Protein AF-A0A0A7LD86-F1 (afdb_monomer)

Organism: NCBI:txid1577791

Sequence (112 aa):
MVADKGYDAEYVHKMVRKYLDAEAVIPARTFRNGTRTRGVNRNRMKRELTEGTELKSTYGIRAIAETVNSMIKRVLGEVLAGRKEETRHAKARFRCIVTTSGLVWKCQVRGC

Secondary structure (DSSP, 8-state):
-B--GGG--HHHHHHHHHHSSS--B------TT-PPPP-HHHHHHHHHHHTT-HHHHHHHHHHHHHHHHHHHHHHHHHHTT-SSHHHHHHHHHHHHHHHHHHHHHHHHHS--

Radius of gyration: 18.85 Å; Cα contacts (8 Å, |Δi|>4): 89; chains: 1; bounding box: 44×31×49 Å

Mean predicted aligned error: 10.53 Å

Solvent-accessible surface area (backbone atoms only — not comparable to full-atom values): 6476 Å² total; per-residue (Å²): 84,80,55,56,51,88,63,55,45,65,67,51,47,52,46,36,40,72,76,63,76,37,63,61,54,37,50,49,67,80,52,96,79,73,63,77,77,81,48,72,69,43,49,50,34,42,49,45,49,66,73,68,36,72,64,33,58,60,54,52,52,50,59,54,52,51,49,52,51,52,50,44,58,65,58,39,60,70,39,62,70,50,94,48,68,72,59,23,55,50,49,43,53,55,48,49,50,52,56,51,55,54,48,55,51,52,53,66,73,52,74,126

pLDDT: mean 75.98, std 11.16, range [40.62, 91.94]

Structure (mmCIF, N/CA/C/O backbone):
data_AF-A0A0A7LD86-F1
#
_entry.id   AF-A0A0A7LD86-F1
#
loop_
_atom_site.group_PDB
_atom_site.id
_atom_site.type_symbol
_atom_site.label_atom_id
_atom_site.label_alt_id
_atom_site.label_comp_id
_atom_site.label_asym_id
_atom_site.label_entity_id
_atom_site.label_seq_id
_atom_site.pdbx_PDB_ins_code
_atom_site.Cartn_x
_atom_site.Cartn_y
_atom_site.Cartn_z
_atom_site.occupancy
_atom_site.B_iso_or_equiv
_atom_site.auth_seq_id
_atom_site.auth_comp_id
_atom_site.auth_asym_id
_atom_site.auth_atom_id
_atom_site.pdbx_PDB_model_num
ATOM 1 N N . MET A 1 1 ? -2.166 -7.499 -1.377 1.00 79.75 1 MET A N 1
ATOM 2 C CA . MET A 1 1 ? -2.112 -6.298 -2.247 1.00 79.75 1 MET A CA 1
ATOM 3 C C . MET A 1 1 ? -1.858 -5.065 -1.392 1.00 79.75 1 MET A C 1
ATOM 5 O O . MET A 1 1 ? -2.546 -4.903 -0.396 1.00 79.75 1 MET A O 1
ATOM 9 N N . VAL A 1 2 ? -0.913 -4.199 -1.770 1.00 84.62 2 VAL A N 1
ATOM 10 C CA . VAL A 1 2 ? -0.652 -2.917 -1.084 1.00 84.62 2 VAL A CA 1
ATOM 11 C C . VAL A 1 2 ? -1.160 -1.777 -1.966 1.00 84.62 2 VAL A C 1
ATOM 13 O O . VAL A 1 2 ? -0.791 -1.714 -3.137 1.00 84.62 2 VAL A O 1
ATOM 16 N N . ALA A 1 3 ? -2.000 -0.882 -1.439 1.00 84.69 3 ALA A N 1
ATOM 17 C CA . ALA A 1 3 ? -2.572 0.220 -2.224 1.00 84.69 3 ALA A CA 1
ATOM 18 C C . ALA A 1 3 ? -2.602 1.544 -1.454 1.00 84.69 3 ALA A C 1
ATOM 20 O O . ALA A 1 3 ? -2.396 1.580 -0.245 1.00 84.69 3 ALA A O 1
ATOM 21 N N . ASP A 1 4 ? -2.813 2.638 -2.188 1.00 83.56 4 ASP A N 1
ATOM 22 C CA . ASP A 1 4 ? -2.781 3.984 -1.614 1.00 83.56 4 ASP A CA 1
ATOM 23 C C . ASP A 1 4 ? -4.003 4.236 -0.724 1.00 83.56 4 ASP A C 1
ATOM 25 O O . ASP A 1 4 ? -5.077 3.683 -0.960 1.00 83.56 4 ASP A O 1
ATOM 29 N N . LYS A 1 5 ? -3.872 5.163 0.229 1.00 83.31 5 LYS A N 1
ATOM 30 C CA . LYS A 1 5 ? -4.969 5.673 1.070 1.00 83.31 5 LYS A CA 1
ATOM 31 C C . LYS A 1 5 ? -6.158 6.214 0.252 1.00 83.31 5 LYS A C 1
ATOM 33 O O . LYS A 1 5 ? -7.285 6.293 0.745 1.00 83.31 5 LYS A O 1
ATOM 38 N N . GLY A 1 6 ? -5.931 6.590 -1.005 1.00 82.81 6 GLY A N 1
ATOM 39 C CA . GLY A 1 6 ? -6.945 6.919 -2.001 1.00 82.81 6 GLY A CA 1
ATOM 40 C C . GLY A 1 6 ? -7.956 5.794 -2.246 1.00 82.81 6 GLY A C 1
ATOM 41 O O . GLY A 1 6 ? -9.142 6.080 -2.388 1.00 82.81 6 GLY A O 1
ATOM 42 N N . TYR A 1 7 ? -7.506 4.537 -2.193 1.00 84.62 7 TYR A N 1
ATOM 43 C CA . TYR A 1 7 ? -8.293 3.321 -2.437 1.00 84.62 7 TYR A CA 1
ATOM 44 C C . TYR A 1 7 ? -8.949 2.750 -1.172 1.00 84.62 7 TYR A C 1
ATOM 46 O O . TYR A 1 7 ? -9.504 1.653 -1.200 1.00 84.62 7 TYR A O 1
ATOM 54 N N . ASP A 1 8 ? -8.887 3.478 -0.055 1.00 85.25 8 ASP A N 1
ATOM 55 C CA . ASP A 1 8 ? -9.518 3.097 1.205 1.00 85.25 8 ASP A CA 1
ATOM 56 C C . ASP A 1 8 ? -11.051 3.142 1.093 1.00 85.25 8 ASP A C 1
ATOM 58 O O . ASP A 1 8 ? -11.709 4.150 1.369 1.00 85.25 8 ASP A O 1
ATOM 62 N N . ALA A 1 9 ? -11.625 2.019 0.674 1.00 86.56 9 ALA A N 1
ATOM 63 C CA . ALA A 1 9 ? -13.057 1.800 0.621 1.00 86.56 9 ALA A CA 1
ATOM 64 C C . ALA A 1 9 ? -13.386 0.341 0.943 1.00 86.56 9 ALA A C 1
ATOM 66 O O . ALA A 1 9 ? -12.701 -0.587 0.518 1.00 86.56 9 ALA A O 1
ATOM 67 N N . GLU A 1 10 ? -14.469 0.110 1.689 1.00 86.44 10 GLU A N 1
ATOM 68 C CA . GLU A 1 10 ? -14.782 -1.237 2.178 1.00 86.44 10 GLU A CA 1
ATOM 69 C C . GLU A 1 10 ? -15.074 -2.234 1.045 1.00 86.44 10 GLU A C 1
ATOM 71 O O . GLU A 1 10 ? -14.711 -3.407 1.153 1.00 86.44 10 GLU A O 1
ATOM 76 N N . TYR A 1 11 ? -15.676 -1.769 -0.054 1.00 88.38 11 TYR A N 1
ATOM 77 C CA . TYR A 1 11 ? -15.924 -2.611 -1.223 1.00 88.38 11 TYR A CA 1
ATOM 78 C C . TYR A 1 11 ? -14.616 -3.114 -1.850 1.00 88.38 11 TYR A C 1
ATOM 80 O O . TYR A 1 11 ? -14.575 -4.256 -2.289 1.00 88.38 11 TYR A O 1
ATOM 88 N N . VAL A 1 12 ? -13.538 -2.319 -1.824 1.00 87.56 12 VAL A N 1
ATOM 89 C CA . VAL A 1 12 ? -12.222 -2.710 -2.354 1.00 87.56 12 VAL A CA 1
ATOM 90 C C . VAL A 1 12 ? -11.650 -3.855 -1.528 1.00 87.56 12 VAL A C 1
ATOM 92 O O . VAL A 1 12 ? -11.274 -4.881 -2.086 1.00 87.56 12 VAL A O 1
ATOM 95 N N . HIS A 1 13 ? -11.668 -3.741 -0.196 1.00 88.19 13 HIS A N 1
ATOM 96 C CA . HIS A 1 13 ? -11.222 -4.831 0.681 1.00 88.19 13 HIS A CA 1
ATOM 97 C C . HIS A 1 13 ? -12.038 -6.112 0.461 1.00 88.19 13 HIS A C 1
ATOM 99 O O . HIS A 1 13 ? -11.469 -7.200 0.393 1.00 88.19 13 HIS A O 1
ATOM 105 N N . LYS A 1 14 ? -13.366 -5.989 0.312 1.00 90.25 14 LYS A N 1
ATOM 106 C CA . LYS A 1 14 ? -14.255 -7.127 0.030 1.00 90.25 14 LYS A CA 1
ATOM 107 C C . LYS A 1 14 ? -13.966 -7.755 -1.336 1.00 90.25 14 LYS A C 1
ATOM 109 O O . LYS A 1 14 ? -13.913 -8.975 -1.429 1.00 90.25 14 LYS A O 1
ATOM 114 N N . MET A 1 15 ? -13.756 -6.949 -2.376 1.00 91.44 15 MET A N 1
ATOM 115 C CA . MET A 1 15 ? -13.435 -7.432 -3.721 1.00 91.44 15 MET A CA 1
ATOM 116 C C . MET A 1 15 ? -12.100 -8.169 -3.754 1.00 91.44 15 MET A C 1
ATOM 118 O O . MET A 1 15 ? -12.047 -9.280 -4.266 1.00 91.44 15 MET A O 1
ATOM 122 N N . VAL A 1 16 ? -11.043 -7.596 -3.176 1.00 90.12 16 VAL A N 1
ATOM 123 C CA . VAL A 1 16 ? -9.720 -8.237 -3.156 1.00 90.12 16 VAL A CA 1
ATOM 124 C C . VAL A 1 16 ? -9.786 -9.573 -2.421 1.00 90.12 16 VAL A C 1
ATOM 126 O O . VAL A 1 16 ? -9.293 -10.575 -2.926 1.00 90.12 16 VAL A O 1
ATOM 129 N N . ARG A 1 17 ? -10.484 -9.625 -1.283 1.00 88.94 17 ARG A N 1
ATOM 130 C CA . ARG A 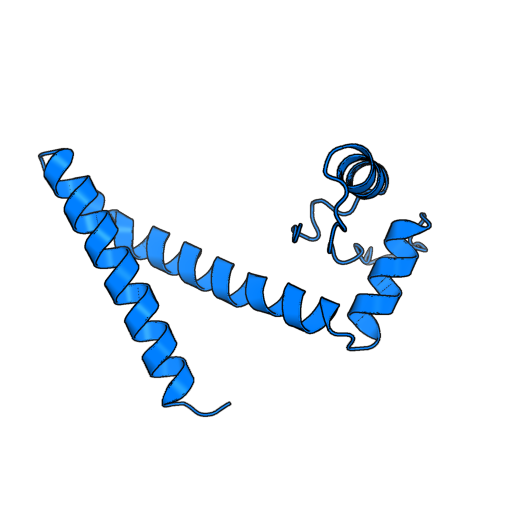1 17 ? -10.637 -10.875 -0.536 1.00 88.94 17 ARG A CA 1
ATOM 131 C C . ARG A 1 17 ? -11.491 -11.911 -1.268 1.00 88.94 17 ARG A C 1
ATOM 133 O O . ARG A 1 17 ? -11.207 -13.092 -1.170 1.00 88.94 17 ARG A O 1
ATOM 140 N N . LYS A 1 18 ? -12.517 -11.480 -2.008 1.00 91.31 18 LYS A N 1
ATOM 141 C CA . LYS A 1 18 ? -13.414 -12.377 -2.752 1.00 91.31 18 LYS A CA 1
ATOM 142 C C . LYS A 1 18 ? -12.793 -12.920 -4.042 1.00 91.31 18 LYS A C 1
ATOM 144 O O . LYS A 1 18 ? -13.019 -14.075 -4.370 1.00 91.31 18 LYS A O 1
ATOM 149 N N . TYR A 1 19 ? -12.095 -12.079 -4.801 1.00 91.94 19 TYR A N 1
ATOM 150 C CA . TYR A 1 19 ? -11.650 -12.411 -6.160 1.00 91.94 19 TYR A CA 1
ATOM 151 C C . TYR A 1 19 ? -10.175 -12.785 -6.254 1.00 91.94 19 TYR A C 1
ATOM 153 O O . TYR A 1 19 ? -9.794 -13.489 -7.181 1.00 91.94 19 TYR A O 1
ATOM 161 N N . LEU A 1 20 ? -9.343 -12.291 -5.337 1.00 87.12 20 LEU A N 1
ATOM 162 C CA . LEU A 1 20 ? -7.894 -12.502 -5.372 1.00 87.12 20 LEU A CA 1
ATOM 163 C C . LEU A 1 20 ? -7.408 -13.389 -4.221 1.00 87.12 20 LEU A C 1
ATOM 165 O O . LEU A 1 20 ? -6.203 -13.580 -4.107 1.00 87.12 20 LEU A O 1
ATOM 169 N N . ASP A 1 21 ? -8.323 -13.862 -3.363 1.00 88.31 21 ASP A N 1
ATOM 170 C CA . ASP A 1 21 ? -8.043 -14.613 -2.127 1.00 88.31 21 ASP A CA 1
ATOM 171 C C . ASP A 1 21 ? -6.885 -14.008 -1.309 1.00 88.31 21 ASP A C 1
ATOM 173 O O . ASP A 1 21 ? -6.055 -14.682 -0.709 1.00 88.31 21 ASP A O 1
ATOM 177 N N . ALA A 1 22 ? -6.793 -12.676 -1.335 1.00 87.25 22 ALA A N 1
ATOM 178 C CA . ALA A 1 22 ? -5.659 -11.936 -0.808 1.00 87.25 22 ALA A CA 1
ATOM 179 C C . ALA A 1 22 ? -6.111 -10.862 0.179 1.00 87.25 22 ALA A C 1
ATOM 181 O O . ALA A 1 22 ? -7.243 -10.370 0.153 1.00 87.25 22 ALA A O 1
ATOM 182 N N . GLU A 1 23 ? -5.185 -10.433 1.033 1.00 86.19 23 GLU A N 1
ATOM 183 C CA . GLU A 1 23 ? -5.416 -9.313 1.936 1.00 86.19 23 GLU A CA 1
ATOM 184 C C . GLU A 1 23 ? -5.045 -7.979 1.269 1.00 86.19 23 GLU A C 1
ATOM 186 O O . GLU A 1 23 ? -3.978 -7.825 0.661 1.00 86.19 23 GLU A O 1
ATOM 191 N N . ALA A 1 24 ? -5.943 -6.998 1.367 1.00 87.06 24 ALA A N 1
ATOM 192 C CA . ALA A 1 24 ? -5.705 -5.628 0.925 1.00 87.06 24 ALA A CA 1
ATOM 193 C C . ALA A 1 24 ? -5.150 -4.789 2.085 1.00 87.06 24 ALA A C 1
ATOM 195 O O . ALA A 1 24 ? -5.895 -4.405 2.985 1.00 87.06 24 ALA A O 1
ATOM 196 N N . VAL A 1 25 ? -3.855 -4.480 2.024 1.00 87.00 25 VAL A N 1
ATOM 197 C CA . VAL A 1 25 ? -3.129 -3.632 2.973 1.00 87.00 25 VAL A CA 1
ATOM 198 C C . VAL A 1 25 ? -3.247 -2.182 2.511 1.00 87.00 25 VAL A C 1
ATOM 200 O O . VAL A 1 25 ? -2.486 -1.713 1.660 1.00 87.00 25 VAL A O 1
ATOM 203 N N . ILE A 1 26 ? -4.261 -1.492 3.029 1.00 87.44 26 ILE A N 1
ATOM 204 C CA . ILE A 1 26 ? -4.584 -0.106 2.677 1.00 87.44 26 ILE A CA 1
ATOM 205 C C . ILE A 1 26 ? -4.813 0.666 3.978 1.00 87.44 26 ILE A C 1
ATOM 207 O O . ILE A 1 26 ? -5.662 0.261 4.777 1.00 87.44 26 ILE A O 1
ATOM 211 N N . PRO A 1 27 ? -4.078 1.761 4.236 1.00 84.69 27 PRO A N 1
ATOM 212 C CA . PRO A 1 27 ? -4.261 2.538 5.447 1.00 84.69 27 PRO A CA 1
ATOM 213 C C . PRO A 1 27 ? -5.612 3.240 5.414 1.00 84.69 27 PRO A C 1
ATOM 215 O O . PRO A 1 27 ? -5.990 3.864 4.420 1.00 84.69 27 PRO A O 1
ATOM 218 N N . ALA A 1 28 ? -6.312 3.200 6.544 1.00 84.25 28 ALA A N 1
ATOM 219 C CA . ALA A 1 28 ? -7.585 3.883 6.682 1.00 84.25 28 ALA A CA 1
ATOM 220 C C . ALA A 1 28 ? -7.426 5.405 6.513 1.00 84.25 28 ALA A C 1
ATOM 222 O O . ALA A 1 28 ? -6.513 6.046 7.051 1.00 84.25 28 ALA A O 1
ATOM 223 N N . ARG A 1 29 ? -8.364 6.019 5.793 1.00 79.56 29 ARG A N 1
ATOM 224 C CA . ARG A 1 29 ? -8.431 7.459 5.599 1.00 79.56 29 ARG A CA 1
ATOM 225 C C . ARG A 1 29 ? -8.908 8.137 6.875 1.00 79.56 29 ARG A C 1
ATOM 227 O O . ARG A 1 29 ? -10.086 8.095 7.216 1.00 79.56 29 ARG A O 1
ATOM 234 N N . THR A 1 30 ? -7.994 8.811 7.568 1.00 70.56 30 THR A N 1
ATOM 235 C CA . THR A 1 30 ? -8.366 9.782 8.602 1.00 70.56 30 THR A CA 1
ATOM 236 C C . THR A 1 30 ? -8.969 11.008 7.927 1.00 70.56 30 THR A C 1
ATOM 238 O O . THR A 1 30 ? -8.266 11.732 7.222 1.00 70.56 30 THR A O 1
ATOM 241 N N . PHE A 1 31 ? -10.265 11.237 8.125 1.00 65.50 31 PHE A N 1
ATOM 242 C CA . PHE A 1 31 ? -10.876 12.521 7.803 1.00 65.50 31 PHE A CA 1
ATOM 243 C C . PHE A 1 31 ? -10.453 13.541 8.861 1.00 65.50 31 PHE A C 1
ATOM 245 O O . PHE A 1 31 ? -10.468 13.238 10.054 1.00 65.50 31 PHE A O 1
ATOM 252 N N . ARG A 1 32 ? -10.094 14.754 8.423 1.00 56.44 32 ARG A N 1
ATOM 253 C CA . ARG A 1 32 ? -9.662 15.867 9.293 1.00 56.44 32 ARG A CA 1
ATOM 254 C C . ARG A 1 32 ? -10.711 16.230 10.361 1.00 56.44 32 ARG A C 1
ATOM 256 O O . ARG A 1 32 ? -10.368 16.823 11.372 1.00 56.44 32 ARG A O 1
ATOM 263 N N . ASN A 1 33 ? -11.958 15.800 10.157 1.00 59.97 33 ASN A N 1
ATOM 264 C CA . ASN A 1 33 ? -13.134 16.182 10.937 1.00 59.97 33 ASN A CA 1
ATOM 265 C C . ASN A 1 33 ? -13.537 15.119 11.983 1.00 59.97 33 ASN A C 1
ATOM 267 O O . ASN A 1 33 ? -14.673 15.112 12.443 1.00 59.97 33 ASN A O 1
ATOM 271 N N . GLY A 1 34 ? -12.659 14.163 12.315 1.00 55.50 34 GLY A N 1
ATOM 272 C CA . GLY A 1 34 ? -12.913 13.191 13.391 1.00 55.50 34 GLY A CA 1
ATOM 273 C C . GLY A 1 34 ? -14.033 12.177 13.118 1.00 55.50 34 GLY A C 1
ATOM 274 O O . GLY A 1 34 ? -14.404 11.414 14.009 1.00 55.50 34 GLY A O 1
ATOM 275 N N . THR A 1 35 ? -14.576 12.122 11.897 1.00 59.28 35 THR A N 1
ATOM 276 C CA . THR A 1 35 ? -15.643 11.176 11.554 1.00 59.28 35 THR A CA 1
ATOM 277 C C . THR A 1 35 ? -15.140 9.742 11.705 1.00 59.28 35 THR A C 1
ATOM 279 O O . THR A 1 35 ? -14.158 9.336 11.077 1.00 59.28 35 THR A O 1
ATOM 282 N N . ARG A 1 36 ? -15.821 8.970 12.559 1.00 62.59 36 ARG A N 1
ATOM 283 C CA . ARG A 1 36 ? -15.490 7.576 12.873 1.00 62.59 36 ARG A CA 1
ATOM 284 C C . ARG A 1 36 ? -15.417 6.763 11.578 1.00 62.59 36 ARG A C 1
ATOM 286 O O . ARG A 1 36 ? -16.366 6.756 10.795 1.00 62.59 36 ARG A O 1
ATOM 293 N N . THR A 1 37 ? -14.291 6.087 11.349 1.00 68.94 37 THR A N 1
ATOM 294 C CA . THR A 1 37 ? -14.115 5.207 10.190 1.00 68.94 37 THR A CA 1
ATOM 295 C C . THR A 1 37 ? -15.196 4.124 10.233 1.00 68.94 37 THR A C 1
ATOM 297 O O . THR A 1 37 ? -15.273 3.340 11.179 1.00 68.94 37 THR A O 1
ATOM 300 N N . ARG A 1 38 ? -16.083 4.116 9.232 1.00 75.25 38 ARG A N 1
ATOM 301 C CA . ARG A 1 38 ? -17.121 3.089 9.094 1.00 75.25 38 ARG A CA 1
ATOM 302 C C . ARG A 1 38 ? -16.574 1.940 8.259 1.00 75.25 38 ARG A C 1
ATOM 304 O O . ARG A 1 38 ? -16.068 2.169 7.156 1.00 75.25 38 ARG A O 1
ATOM 311 N N . GLY A 1 39 ? -16.693 0.735 8.806 1.00 81.69 39 GLY A N 1
ATOM 312 C CA . GLY A 1 39 ? -16.378 -0.509 8.122 1.00 81.69 39 GLY A CA 1
ATOM 313 C C . GLY A 1 39 ? -15.476 -1.455 8.912 1.00 81.69 39 GLY A C 1
ATOM 314 O O . GLY A 1 39 ? -14.516 -1.022 9.551 1.00 81.69 39 GLY A O 1
ATOM 315 N N . VAL A 1 40 ? -15.775 -2.754 8.858 1.00 84.69 40 VAL A N 1
ATOM 316 C CA . VAL A 1 40 ? -15.077 -3.799 9.632 1.00 84.69 40 VAL A CA 1
ATOM 317 C C . VAL A 1 40 ? -13.625 -3.916 9.173 1.00 84.69 40 VAL A C 1
ATOM 319 O O . VAL A 1 40 ? -12.704 -3.812 9.983 1.00 84.69 40 VAL A O 1
ATOM 322 N N . ASN A 1 41 ? -13.412 -4.035 7.859 1.00 85.12 41 ASN A N 1
ATOM 323 C CA . ASN A 1 41 ? -12.073 -4.174 7.283 1.00 85.12 41 ASN A CA 1
ATOM 324 C C . ASN A 1 41 ? -11.231 -2.910 7.485 1.00 85.12 41 ASN A C 1
ATOM 326 O O . ASN A 1 41 ? -10.056 -2.995 7.821 1.00 85.12 41 ASN A O 1
ATOM 330 N N . ARG A 1 42 ? -11.845 -1.729 7.355 1.00 84.81 42 ARG A N 1
ATOM 331 C CA . ARG A 1 42 ? -11.151 -0.445 7.531 1.00 84.81 42 ARG A CA 1
ATOM 332 C C . ARG A 1 42 ? -10.727 -0.225 8.982 1.00 84.81 42 ARG A C 1
ATOM 334 O O . ARG A 1 42 ? -9.622 0.249 9.228 1.00 84.81 42 ARG A O 1
ATOM 341 N N . ASN A 1 43 ? -11.566 -0.611 9.947 1.00 85.19 43 ASN A N 1
ATOM 342 C CA . ASN A 1 43 ? -11.214 -0.561 11.368 1.00 85.19 43 ASN A CA 1
ATOM 343 C C . ASN A 1 43 ? -10.122 -1.572 11.729 1.00 85.19 43 ASN A C 1
ATOM 345 O O . ASN A 1 43 ? -9.212 -1.220 12.478 1.00 85.19 43 ASN A O 1
ATOM 349 N N . ARG A 1 44 ? -10.168 -2.784 11.160 1.00 85.75 44 ARG A N 1
ATOM 350 C CA . ARG A 1 44 ? -9.093 -3.770 11.316 1.00 85.75 44 ARG A CA 1
ATOM 351 C C . ARG A 1 44 ? -7.765 -3.230 10.780 1.00 85.75 44 ARG A C 1
ATOM 353 O O . ARG A 1 44 ? -6.801 -3.187 11.531 1.00 85.75 44 ARG A O 1
ATOM 360 N N . MET A 1 45 ? -7.738 -2.720 9.546 1.00 86.75 45 MET A N 1
ATOM 361 C CA . MET A 1 45 ? -6.524 -2.140 8.953 1.00 86.75 45 MET A CA 1
ATOM 362 C C . MET A 1 45 ? -5.998 -0.944 9.746 1.00 86.75 45 MET A C 1
ATOM 364 O O . MET A 1 45 ? -4.797 -0.827 9.960 1.00 86.75 45 MET A O 1
ATOM 368 N N . LYS A 1 46 ? -6.878 -0.062 10.238 1.00 84.50 46 LYS A N 1
ATOM 369 C CA . LYS A 1 46 ? -6.462 1.060 11.091 1.00 84.50 46 LYS A CA 1
ATOM 370 C C . LYS A 1 46 ? -5.734 0.574 12.342 1.00 84.50 46 LYS A C 1
ATOM 372 O O . LYS A 1 46 ? -4.737 1.176 12.722 1.00 84.50 46 LYS A O 1
ATOM 377 N N . ARG A 1 47 ? -6.236 -0.484 12.976 1.00 82.81 47 ARG A N 1
ATOM 378 C CA . ARG A 1 47 ? -5.628 -1.078 14.165 1.00 82.81 47 ARG A CA 1
ATOM 379 C C . ARG A 1 47 ? -4.275 -1.720 13.825 1.00 82.81 47 ARG A C 1
ATOM 381 O O . ARG A 1 47 ? -3.259 -1.275 14.347 1.00 82.81 47 ARG A O 1
ATOM 388 N N . GLU A 1 48 ? -4.242 -2.620 12.847 1.00 84.31 48 GLU A N 1
ATOM 389 C CA . GLU A 1 48 ? -3.032 -3.381 12.491 1.00 84.31 48 GLU A CA 1
ATOM 390 C C . GLU A 1 48 ? -1.888 -2.509 11.935 1.00 84.31 48 GLU A C 1
ATOM 392 O O . GLU A 1 48 ? -0.718 -2.779 12.191 1.00 84.31 48 GLU A O 1
ATOM 397 N N . LEU A 1 49 ? -2.186 -1.414 11.224 1.00 79.56 49 LEU A N 1
ATOM 398 C CA . LEU A 1 49 ? -1.147 -0.471 10.781 1.00 79.56 49 LEU A CA 1
ATOM 399 C C . LEU A 1 49 ? -0.665 0.480 11.893 1.00 79.56 49 LEU A C 1
ATOM 401 O O . LEU A 1 49 ? 0.433 1.031 11.786 1.00 79.56 49 LEU A O 1
ATOM 405 N N . THR A 1 50 ? -1.466 0.696 12.943 1.00 77.56 50 THR A N 1
ATOM 406 C CA . THR A 1 50 ? -1.118 1.588 14.066 1.00 77.56 50 THR A CA 1
ATOM 407 C C . THR A 1 50 ? -0.289 0.859 15.119 1.00 77.56 50 THR A C 1
ATOM 409 O O . THR A 1 50 ? 0.672 1.424 15.633 1.00 77.56 50 THR A O 1
ATOM 412 N N . GLU A 1 51 ? -0.612 -0.407 15.384 1.00 77.06 51 GLU A N 1
ATOM 413 C CA . GLU A 1 51 ? 0.012 -1.244 16.420 1.00 77.06 51 GLU A CA 1
ATOM 414 C C . GLU A 1 51 ? 1.428 -1.730 16.066 1.00 77.06 51 GLU A C 1
ATOM 416 O O . GLU A 1 51 ? 2.041 -2.467 16.828 1.00 77.06 51 GLU A O 1
ATOM 421 N N . GLY A 1 52 ? 1.993 -1.292 14.935 1.00 65.00 52 GLY A N 1
ATOM 422 C CA . GLY A 1 52 ? 3.378 -1.613 14.582 1.00 65.00 52 GLY A CA 1
ATOM 423 C C . GLY A 1 52 ? 3.590 -3.057 14.123 1.00 65.00 52 GLY A C 1
ATOM 424 O O . GLY A 1 52 ? 4.712 -3.545 14.177 1.00 65.00 52 GLY A O 1
ATOM 425 N N . THR A 1 53 ? 2.535 -3.726 13.657 1.00 74.50 53 THR A N 1
ATOM 426 C CA . THR A 1 53 ? 2.575 -5.100 13.142 1.00 74.50 53 THR A CA 1
ATOM 427 C C . THR A 1 53 ? 3.381 -5.199 11.837 1.00 74.50 53 THR A C 1
ATOM 429 O O . THR A 1 53 ? 3.630 -4.195 11.167 1.00 74.50 53 THR A O 1
ATOM 432 N N . GLU A 1 54 ? 3.730 -6.418 11.417 1.00 77.06 54 GLU A N 1
ATOM 433 C CA . GLU A 1 54 ? 4.417 -6.729 10.149 1.00 77.06 54 GLU A CA 1
ATOM 434 C C . GLU A 1 54 ? 3.810 -6.012 8.928 1.00 77.06 54 GLU A C 1
ATOM 436 O O . GLU A 1 54 ? 4.534 -5.526 8.058 1.00 77.06 54 GLU A O 1
ATOM 441 N N . LEU A 1 55 ? 2.484 -5.830 8.915 1.00 78.00 55 LEU A N 1
ATOM 442 C CA . LEU A 1 55 ? 1.748 -5.075 7.895 1.00 78.00 55 LEU A CA 1
ATOM 443 C C . LEU A 1 55 ? 2.230 -3.626 7.726 1.00 78.00 55 LEU A C 1
ATOM 445 O O . LEU A 1 55 ? 2.238 -3.109 6.607 1.00 78.00 55 LEU A O 1
ATOM 449 N N . LYS A 1 56 ? 2.654 -2.960 8.807 1.00 81.19 56 LYS A N 1
ATOM 450 C CA . LYS A 1 56 ? 3.224 -1.607 8.758 1.00 81.19 56 LYS A CA 1
ATOM 451 C C . LYS A 1 56 ? 4.570 -1.613 8.038 1.00 81.19 56 LYS A C 1
ATOM 453 O O . LYS A 1 56 ? 4.810 -0.742 7.202 1.00 81.19 56 LYS A O 1
ATOM 458 N N . SER A 1 57 ? 5.415 -2.603 8.319 1.00 80.56 57 SER A N 1
ATOM 459 C CA . SER A 1 57 ? 6.700 -2.784 7.636 1.00 80.56 57 SER A CA 1
ATOM 460 C C . SER A 1 57 ? 6.490 -3.072 6.150 1.00 80.56 57 SER A C 1
ATOM 462 O O . SER A 1 57 ? 7.093 -2.409 5.308 1.00 80.56 57 SER A O 1
ATOM 464 N N . THR A 1 58 ? 5.553 -3.963 5.805 1.00 81.81 58 THR A N 1
ATOM 465 C CA . THR A 1 58 ? 5.178 -4.234 4.408 1.00 81.81 58 THR A CA 1
ATOM 466 C C . THR A 1 58 ? 4.652 -2.983 3.704 1.00 81.81 58 THR A C 1
ATOM 468 O O . THR A 1 58 ? 5.014 -2.714 2.559 1.00 81.81 58 THR A O 1
ATOM 471 N N . TYR A 1 59 ? 3.833 -2.177 4.386 1.00 82.38 59 TYR A N 1
ATOM 472 C CA . TYR A 1 59 ? 3.359 -0.906 3.847 1.00 82.38 59 TYR A CA 1
ATOM 473 C C . TYR A 1 59 ? 4.502 0.106 3.657 1.00 82.38 59 TYR A C 1
ATOM 475 O O . TYR A 1 59 ? 4.512 0.839 2.672 1.00 82.38 59 TYR A O 1
ATOM 483 N N . GLY A 1 60 ? 5.507 0.117 4.538 1.00 78.69 60 GLY A N 1
ATOM 484 C CA . GLY A 1 60 ? 6.698 0.966 4.423 1.00 78.69 60 GLY A CA 1
ATOM 485 C C . GLY A 1 60 ? 7.512 0.722 3.146 1.00 78.69 60 GLY A C 1
ATOM 486 O O . GLY A 1 60 ? 8.002 1.675 2.538 1.00 78.69 60 GLY A O 1
ATOM 487 N N . ILE A 1 61 ? 7.570 -0.524 2.662 1.00 81.12 61 ILE A N 1
ATOM 488 C CA . ILE A 1 61 ? 8.25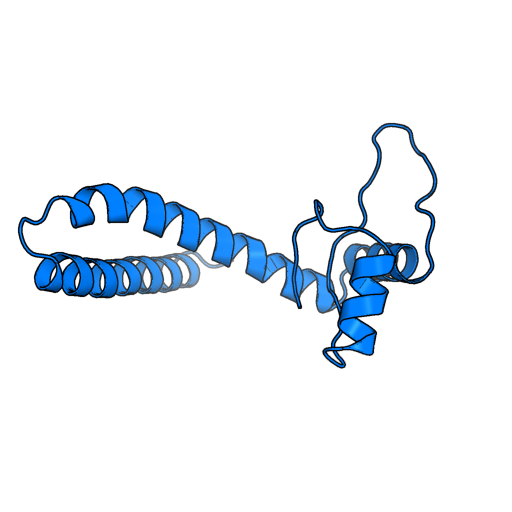2 -0.883 1.402 1.00 81.12 61 ILE A CA 1
ATOM 489 C C . ILE A 1 61 ? 7.646 -0.131 0.202 1.00 81.12 61 ILE A C 1
ATOM 491 O O . ILE A 1 61 ? 8.352 0.205 -0.752 1.00 81.12 61 ILE A O 1
ATOM 495 N N . ARG A 1 62 ? 6.356 0.229 0.263 1.00 83.19 62 ARG A N 1
ATOM 496 C CA . ARG A 1 62 ? 5.694 1.045 -0.765 1.00 83.19 62 ARG A CA 1
ATOM 497 C C . ARG A 1 62 ? 6.370 2.406 -0.946 1.00 83.19 62 ARG A C 1
ATOM 499 O O . ARG A 1 62 ? 6.553 2.830 -2.082 1.00 83.19 62 ARG A O 1
ATOM 506 N N . ALA A 1 63 ? 6.771 3.074 0.138 1.00 79.12 63 ALA A N 1
ATOM 507 C CA . ALA A 1 63 ? 7.416 4.387 0.058 1.00 79.12 63 ALA A CA 1
ATOM 508 C C . ALA A 1 63 ? 8.755 4.316 -0.700 1.00 79.12 63 ALA A C 1
ATOM 510 O O . ALA A 1 63 ? 9.086 5.205 -1.491 1.00 79.12 63 ALA A O 1
ATOM 511 N N . ILE A 1 64 ? 9.493 3.215 -0.522 1.00 79.50 64 ILE A N 1
ATOM 512 C CA . ILE A 1 64 ? 10.721 2.927 -1.271 1.00 79.50 64 ILE A CA 1
ATOM 513 C C . ILE A 1 64 ? 10.383 2.725 -2.752 1.00 79.50 64 ILE A C 1
ATOM 515 O O . ILE A 1 64 ? 10.982 3.372 -3.612 1.00 79.50 64 ILE A O 1
ATOM 519 N N . ALA A 1 65 ? 9.378 1.900 -3.060 1.00 81.25 65 ALA A N 1
ATOM 520 C CA . ALA A 1 65 ? 8.941 1.652 -4.433 1.00 81.25 65 ALA A CA 1
ATOM 521 C C . ALA A 1 65 ? 8.461 2.932 -5.150 1.00 81.25 65 ALA A C 1
ATOM 523 O O . ALA A 1 65 ? 8.806 3.156 -6.310 1.00 81.25 65 ALA A O 1
ATOM 524 N N . GLU A 1 66 ? 7.716 3.811 -4.474 1.00 79.25 66 GLU A N 1
ATOM 525 C CA . GLU A 1 66 ? 7.271 5.100 -5.026 1.00 79.25 66 GLU A CA 1
ATOM 526 C C . GLU A 1 66 ? 8.440 6.062 -5.270 1.00 79.25 66 GLU A C 1
ATOM 528 O O . GLU A 1 66 ? 8.455 6.778 -6.279 1.00 79.25 66 GLU A O 1
ATOM 533 N N . THR A 1 67 ? 9.449 6.039 -4.397 1.00 82.94 67 THR A N 1
ATOM 534 C CA . THR A 1 67 ? 10.683 6.817 -4.571 1.00 82.94 67 THR A CA 1
ATOM 535 C C . THR A 1 67 ? 11.460 6.326 -5.786 1.00 82.94 67 THR A C 1
ATOM 537 O O . THR A 1 67 ? 11.812 7.125 -6.656 1.00 8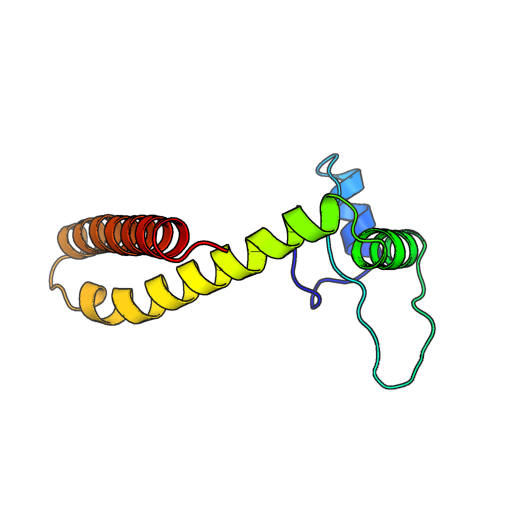2.94 67 THR A O 1
ATOM 540 N N . VAL A 1 68 ? 11.655 5.010 -5.906 1.00 79.50 68 VAL A N 1
ATOM 541 C CA . VAL A 1 68 ? 12.296 4.382 -7.069 1.00 79.50 68 VAL A CA 1
ATOM 542 C C . VAL A 1 68 ? 11.541 4.733 -8.348 1.00 79.50 68 VAL A C 1
ATOM 544 O O . VAL A 1 68 ? 12.152 5.206 -9.303 1.00 79.50 68 VAL A O 1
ATOM 547 N N . ASN A 1 69 ? 10.213 4.609 -8.352 1.00 81.19 69 ASN A N 1
ATOM 548 C CA . ASN A 1 69 ? 9.389 4.945 -9.510 1.00 81.19 69 ASN A CA 1
ATOM 549 C C . ASN A 1 69 ? 9.503 6.433 -9.888 1.00 81.19 69 ASN A C 1
ATOM 551 O O . ASN A 1 69 ? 9.616 6.778 -11.061 1.00 81.19 69 ASN A O 1
ATOM 555 N N . SER A 1 70 ? 9.521 7.332 -8.905 1.00 79.56 70 SER A N 1
ATOM 556 C CA . SER A 1 70 ? 9.681 8.771 -9.145 1.00 79.56 70 SER A CA 1
ATOM 557 C C . SER A 1 70 ? 11.057 9.111 -9.717 1.00 79.56 70 SER A C 1
ATOM 559 O O . SER A 1 70 ? 11.153 9.913 -10.644 1.00 79.56 70 SER A O 1
ATOM 561 N N . MET A 1 71 ? 12.121 8.483 -9.212 1.00 78.62 71 MET A N 1
ATOM 562 C CA . MET A 1 71 ? 13.462 8.640 -9.775 1.00 78.62 71 MET A CA 1
ATOM 563 C C . MET A 1 71 ? 13.529 8.098 -11.198 1.00 78.62 71 MET A C 1
ATOM 565 O O . MET A 1 71 ? 14.008 8.794 -12.084 1.00 78.62 71 MET A O 1
ATOM 569 N N . ILE A 1 72 ? 12.992 6.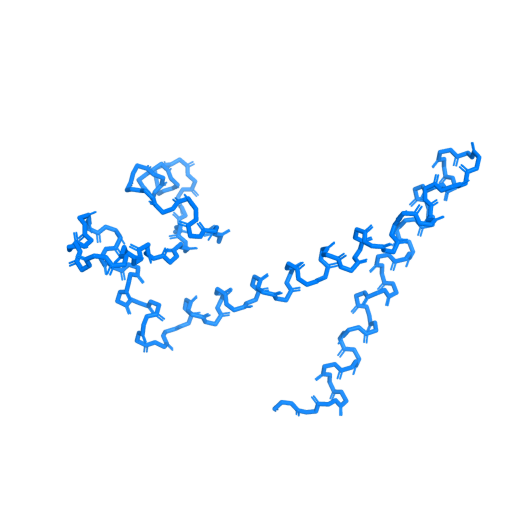900 -11.436 1.00 77.06 72 ILE A N 1
ATOM 570 C CA . ILE A 1 72 ? 12.921 6.297 -12.766 1.00 77.06 72 ILE A CA 1
ATOM 571 C C . ILE A 1 72 ? 12.210 7.243 -13.739 1.00 77.06 72 ILE A C 1
ATOM 573 O O . ILE A 1 72 ? 12.765 7.541 -14.788 1.00 77.06 72 ILE A O 1
ATOM 577 N N . LYS A 1 73 ? 11.046 7.797 -13.380 1.00 74.25 73 LYS A N 1
ATOM 578 C CA . LYS A 1 73 ? 10.318 8.763 -14.225 1.00 74.25 73 LYS A CA 1
ATOM 579 C C . LYS A 1 73 ? 11.137 10.016 -14.538 1.00 74.25 73 LYS A C 1
ATOM 581 O O . LYS A 1 73 ? 11.165 10.446 -15.686 1.00 74.25 73 LYS A O 1
ATOM 586 N N . ARG A 1 74 ? 11.819 10.589 -13.539 1.00 73.81 74 ARG A N 1
ATOM 587 C CA . ARG A 1 74 ? 12.668 11.782 -13.716 1.00 73.81 74 ARG A CA 1
ATOM 588 C C . ARG A 1 74 ? 13.854 11.507 -14.636 1.00 73.81 74 ARG A C 1
ATOM 590 O O . ARG A 1 74 ? 14.177 12.329 -15.479 1.00 73.81 74 ARG A O 1
ATOM 597 N N . VAL A 1 75 ? 14.473 10.342 -14.486 1.00 70.31 75 VAL A N 1
ATOM 598 C CA . VAL A 1 75 ? 15.677 9.963 -15.227 1.00 70.31 75 VAL A CA 1
ATOM 599 C C . VAL A 1 75 ? 15.343 9.438 -16.635 1.00 70.31 75 VAL A C 1
ATOM 601 O O . VAL A 1 75 ? 16.119 9.621 -17.571 1.00 70.31 75 VAL A O 1
ATOM 604 N N . LEU A 1 76 ? 14.180 8.807 -16.823 1.00 65.94 76 LEU A N 1
ATOM 605 C CA . LEU A 1 76 ? 13.736 8.293 -18.123 1.00 65.94 76 LEU A CA 1
ATOM 606 C C . LEU A 1 76 ? 13.417 9.397 -19.134 1.00 65.94 76 LEU A C 1
ATOM 608 O O . LEU A 1 76 ? 13.500 9.131 -20.330 1.00 65.94 76 LEU A O 1
ATOM 612 N N . GLY A 1 77 ? 13.099 10.616 -18.690 1.00 66.94 77 GLY A N 1
ATOM 613 C CA . GLY A 1 77 ? 12.840 11.746 -19.589 1.00 66.94 77 GLY A CA 1
ATOM 614 C C . GLY A 1 77 ? 13.996 12.009 -20.561 1.00 66.94 77 GLY A C 1
ATOM 615 O O . GLY A 1 77 ? 13.774 12.157 -21.759 1.00 66.94 77 GLY A O 1
ATOM 616 N N . GLU A 1 78 ? 15.238 11.949 -20.075 1.00 63.38 78 GLU A N 1
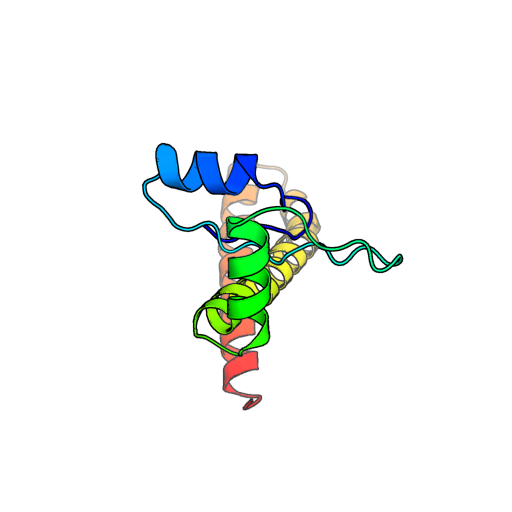ATOM 617 C CA . GLU A 1 78 ? 16.441 12.108 -20.907 1.00 63.38 78 GLU A CA 1
ATOM 618 C C . GLU A 1 78 ? 16.691 10.894 -21.820 1.00 63.38 78 GLU A C 1
ATOM 620 O O . GLU A 1 78 ? 17.217 11.010 -22.925 1.00 63.38 78 GLU A O 1
ATOM 625 N N . VAL A 1 79 ? 16.287 9.701 -21.378 1.00 62.47 79 VAL A N 1
ATOM 626 C CA . VAL A 1 79 ? 16.501 8.437 -22.098 1.00 62.47 79 VAL A CA 1
ATOM 627 C C . VAL A 1 79 ? 15.561 8.286 -23.300 1.00 62.47 79 VAL A C 1
ATOM 629 O O . VAL A 1 79 ? 15.936 7.698 -24.321 1.00 62.47 79 VAL A O 1
ATOM 632 N N . LEU A 1 80 ? 14.358 8.853 -23.209 1.00 63.12 80 LEU A N 1
ATOM 633 C CA . LEU A 1 80 ? 13.364 8.851 -24.283 1.00 63.12 80 LEU A CA 1
ATOM 634 C C . LEU A 1 80 ? 13.755 9.751 -25.471 1.00 63.12 80 LEU A C 1
ATOM 636 O O . LEU A 1 80 ? 13.181 9.607 -26.547 1.00 63.12 80 LEU A O 1
ATOM 640 N N . ALA A 1 81 ? 14.779 10.603 -25.337 1.00 64.94 81 ALA A N 1
ATOM 641 C CA . ALA A 1 81 ? 15.266 11.473 -26.412 1.00 64.94 81 ALA A CA 1
ATOM 642 C C . ALA A 1 81 ? 16.021 10.738 -27.547 1.00 64.94 81 ALA A C 1
ATOM 644 O O . ALA A 1 81 ? 16.368 11.345 -28.559 1.00 64.94 81 ALA A O 1
ATOM 645 N N . GLY A 1 82 ? 16.294 9.430 -27.422 1.00 65.50 82 GLY A N 1
ATOM 646 C CA . GLY A 1 82 ? 16.942 8.650 -28.489 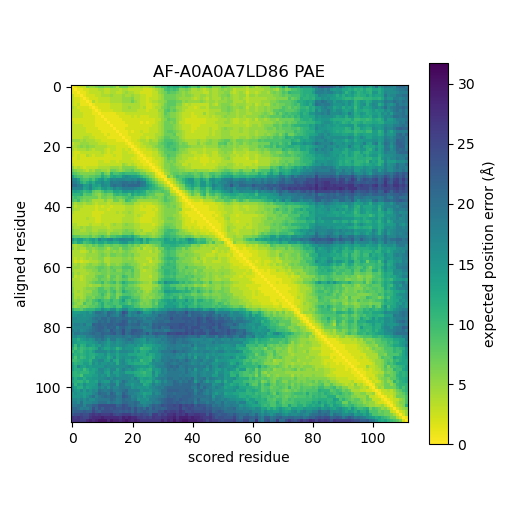1.00 65.50 82 GLY A CA 1
ATOM 647 C C . GLY A 1 82 ? 16.114 8.611 -29.783 1.00 65.50 82 GLY A C 1
ATOM 648 O O . GLY A 1 82 ? 14.895 8.649 -29.719 1.00 65.50 82 GLY A O 1
ATOM 649 N N . ARG A 1 83 ? 16.731 8.518 -30.970 1.00 68.75 83 ARG A N 1
ATOM 650 C CA . ARG A 1 83 ? 15.989 8.503 -32.255 1.00 68.75 83 ARG A CA 1
ATOM 651 C C . ARG A 1 83 ? 15.282 7.177 -32.576 1.00 68.75 83 ARG A C 1
ATOM 653 O O . ARG A 1 83 ? 14.269 7.203 -33.260 1.00 68.75 83 ARG A O 1
ATOM 660 N N . LYS A 1 84 ? 15.799 6.039 -32.097 1.00 80.56 84 LYS A N 1
ATOM 661 C CA . LYS A 1 84 ? 15.263 4.690 -32.365 1.00 80.56 84 LYS A CA 1
ATOM 662 C C . LYS A 1 84 ? 14.637 4.068 -31.114 1.00 80.56 84 LYS A C 1
ATOM 664 O O . LYS A 1 84 ? 15.211 4.169 -30.028 1.00 80.56 84 LYS A O 1
ATOM 669 N N . GLU A 1 85 ? 13.503 3.388 -31.273 1.00 77.81 85 GLU A N 1
ATOM 670 C CA . GLU A 1 85 ? 12.743 2.773 -30.171 1.00 77.81 85 GLU A CA 1
ATOM 671 C C . GLU A 1 85 ? 13.514 1.656 -29.458 1.00 77.81 85 GLU A C 1
ATOM 67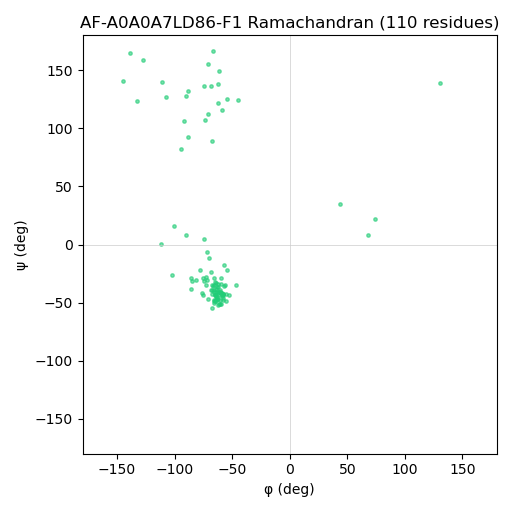3 O O . GLU A 1 85 ? 13.592 1.651 -28.230 1.00 77.81 85 GLU A O 1
ATOM 678 N N . GLU A 1 86 ? 14.188 0.778 -30.204 1.00 78.38 86 GLU A N 1
ATOM 679 C CA . GLU A 1 86 ? 15.062 -0.275 -29.657 1.00 78.38 86 GLU A CA 1
ATOM 680 C C . GLU A 1 86 ? 16.107 0.290 -28.676 1.00 78.38 86 GLU A C 1
ATOM 682 O O . GLU A 1 86 ? 16.303 -0.217 -27.567 1.00 78.38 86 GLU A O 1
ATOM 687 N N . THR A 1 87 ? 16.718 1.419 -29.039 1.00 76.06 87 THR A N 1
ATOM 688 C CA . THR A 1 87 ? 17.746 2.083 -28.242 1.00 76.06 87 THR A CA 1
ATOM 689 C C . THR A 1 87 ? 17.138 2.752 -27.011 1.00 76.06 87 THR A C 1
ATOM 691 O O . THR A 1 87 ? 17.761 2.748 -25.949 1.00 76.06 87 THR A O 1
ATOM 694 N N . ARG A 1 88 ? 15.916 3.297 -27.118 1.00 74.25 88 ARG A N 1
ATOM 695 C CA . ARG A 1 88 ? 15.171 3.844 -25.971 1.00 74.25 88 ARG A CA 1
ATOM 696 C C . ARG A 1 88 ? 14.869 2.751 -24.950 1.00 74.25 88 ARG A C 1
ATOM 698 O O . ARG A 1 88 ? 15.148 2.946 -23.771 1.00 74.25 88 ARG A O 1
ATOM 705 N N . HIS A 1 89 ? 14.373 1.591 -25.385 1.00 79.50 89 HIS A N 1
ATOM 706 C CA . HIS A 1 89 ? 14.064 0.475 -24.487 1.00 79.50 89 HIS A CA 1
ATOM 707 C C . HIS A 1 89 ? 15.310 -0.087 -23.800 1.00 79.50 89 HIS A C 1
ATOM 709 O O . HIS A 1 89 ? 15.287 -0.309 -22.589 1.00 79.50 89 HIS A O 1
ATOM 715 N N . ALA A 1 90 ? 16.409 -0.277 -24.537 1.00 78.19 90 ALA A N 1
ATOM 716 C CA . ALA A 1 90 ? 17.665 -0.744 -23.958 1.00 78.19 90 ALA A CA 1
ATOM 717 C C . ALA A 1 90 ? 18.198 0.245 -22.909 1.00 78.19 90 ALA A C 1
ATOM 719 O O . ALA A 1 90 ? 18.437 -0.137 -21.762 1.00 78.19 90 ALA A O 1
ATOM 720 N N . LYS A 1 91 ? 18.298 1.536 -23.257 1.00 74.94 91 LYS A N 1
ATOM 721 C CA . LYS A 1 91 ? 18.753 2.577 -22.325 1.00 74.94 91 LYS A CA 1
ATOM 722 C C . LYS A 1 91 ? 17.837 2.697 -21.106 1.00 74.94 91 LYS A C 1
ATOM 724 O O . LYS A 1 91 ? 18.340 2.847 -19.997 1.00 74.94 91 LYS A O 1
ATOM 729 N N . ALA A 1 92 ? 16.519 2.589 -21.287 1.00 78.12 92 ALA A N 1
ATOM 730 C CA . ALA A 1 92 ? 15.547 2.647 -20.197 1.00 78.12 92 ALA A CA 1
ATOM 731 C C . ALA A 1 92 ? 15.779 1.514 -19.192 1.00 78.12 92 ALA A C 1
ATOM 733 O O . ALA A 1 92 ? 15.889 1.763 -17.993 1.00 78.12 92 ALA A O 1
ATOM 734 N N . ARG A 1 93 ? 15.938 0.280 -19.687 1.00 76.94 93 ARG A N 1
ATOM 735 C CA . ARG A 1 93 ? 16.206 -0.905 -18.859 1.00 76.94 93 ARG A CA 1
ATOM 736 C C . ARG A 1 93 ? 17.514 -0.770 -18.080 1.00 76.94 93 ARG A C 1
ATOM 738 O O . ARG A 1 93 ? 17.500 -0.908 -16.860 1.00 76.94 93 ARG A O 1
ATOM 745 N N . PHE A 1 94 ? 18.617 -0.438 -18.756 1.00 75.06 94 PHE A N 1
ATOM 746 C CA . PHE A 1 94 ? 19.916 -0.254 -18.096 1.00 75.06 94 PHE A CA 1
ATOM 747 C C . PHE A 1 94 ? 19.872 0.846 -17.033 1.00 75.06 94 PHE A C 1
ATOM 749 O O . PHE A 1 94 ? 20.386 0.666 -15.930 1.00 75.06 94 PHE A O 1
ATOM 756 N N . ARG A 1 95 ? 19.209 1.969 -17.324 1.00 74.06 95 ARG A N 1
ATOM 757 C CA . ARG A 1 95 ? 19.094 3.088 -16.386 1.00 74.06 95 ARG A CA 1
ATOM 758 C C . ARG A 1 95 ? 18.287 2.715 -15.139 1.00 74.06 95 ARG A C 1
ATOM 760 O O . ARG A 1 95 ? 18.724 3.032 -14.037 1.00 74.06 95 ARG A O 1
ATOM 767 N N . CYS A 1 96 ? 17.165 2.008 -15.297 1.00 73.06 96 CYS A N 1
ATOM 768 C CA . CYS A 1 96 ? 16.367 1.509 -14.173 1.00 73.06 96 CYS A CA 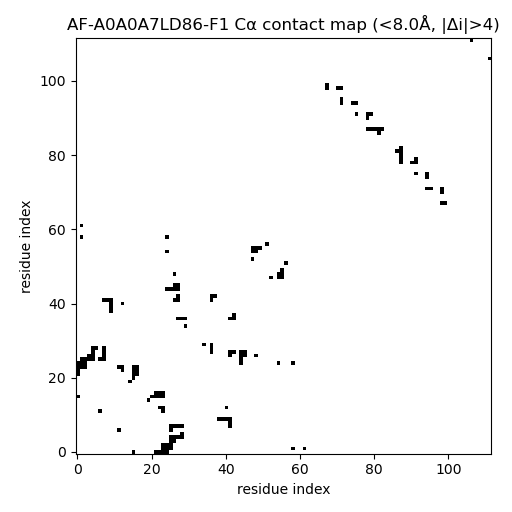1
ATOM 769 C C . CYS A 1 96 ? 17.187 0.600 -13.246 1.00 73.06 96 CYS A C 1
ATOM 771 O O . CYS A 1 96 ? 17.110 0.743 -12.023 1.00 73.06 96 CYS A O 1
ATOM 773 N N . ILE A 1 97 ? 18.004 -0.291 -13.819 1.00 76.19 97 ILE A N 1
ATOM 774 C CA . ILE A 1 97 ? 18.900 -1.171 -13.056 1.00 76.19 97 ILE A CA 1
ATOM 775 C C . ILE A 1 97 ? 19.917 -0.332 -12.273 1.00 76.19 97 ILE A C 1
ATOM 777 O O . ILE A 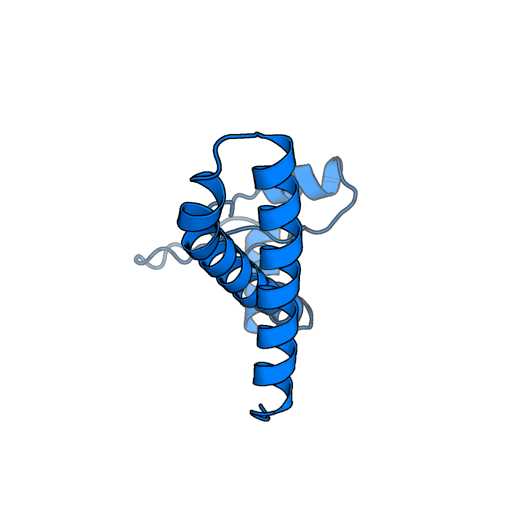1 97 ? 19.989 -0.458 -11.056 1.00 76.19 97 ILE A O 1
ATOM 781 N N . VAL A 1 98 ? 20.628 0.591 -12.930 1.00 75.56 98 VAL A N 1
ATOM 782 C CA . VAL A 1 98 ? 21.639 1.450 -12.280 1.00 75.56 98 VAL A CA 1
ATOM 783 C C . VAL A 1 98 ? 21.043 2.267 -11.129 1.00 75.56 98 VAL A C 1
ATOM 785 O O . VAL A 1 98 ? 21.636 2.346 -10.054 1.00 75.56 98 VAL A O 1
ATOM 788 N N . THR A 1 99 ? 19.859 2.855 -11.321 1.00 71.50 99 THR A N 1
ATOM 789 C CA . THR A 1 99 ? 19.178 3.629 -10.274 1.00 71.50 99 THR A CA 1
ATOM 790 C C . THR A 1 99 ? 18.789 2.758 -9.079 1.00 71.50 99 THR A C 1
ATOM 792 O O . THR A 1 99 ? 18.923 3.197 -7.938 1.00 71.50 99 THR A O 1
ATOM 795 N N . THR A 1 100 ? 18.350 1.522 -9.324 1.00 68.19 100 THR A N 1
ATOM 796 C CA . THR A 1 100 ? 17.966 0.583 -8.261 1.00 68.19 100 THR A CA 1
ATOM 797 C C . THR A 1 100 ? 19.195 0.100 -7.486 1.00 68.19 100 THR A C 1
ATOM 799 O O . THR A 1 100 ? 19.216 0.188 -6.259 1.00 68.19 100 THR A O 1
ATOM 802 N N . SER A 1 101 ? 20.261 -0.309 -8.181 1.00 68.12 101 SER A N 1
ATOM 803 C CA . SER A 1 101 ? 21.514 -0.770 -7.566 1.00 68.12 101 SER A CA 1
ATOM 804 C C . SER A 1 101 ? 22.202 0.325 -6.745 1.00 68.12 101 SER A C 1
ATOM 806 O O . SER A 1 101 ? 22.669 0.073 -5.636 1.00 68.12 101 SER A O 1
ATOM 808 N N . GLY A 1 102 ? 22.221 1.566 -7.246 1.00 67.38 102 GLY A N 1
ATOM 809 C CA . GLY A 1 102 ? 22.779 2.707 -6.515 1.00 67.38 102 GLY A CA 1
ATOM 810 C C . GLY A 1 102 ? 21.995 3.068 -5.249 1.00 67.38 102 GLY A C 1
ATOM 811 O O . GLY A 1 102 ? 22.583 3.570 -4.290 1.00 67.38 102 GLY A O 1
ATOM 812 N N . LEU A 1 103 ? 20.684 2.796 -5.217 1.00 64.75 103 LEU A N 1
ATOM 813 C CA . LEU A 1 103 ? 19.850 3.014 -4.035 1.00 64.75 103 LEU A CA 1
ATOM 814 C C . LEU A 1 103 ? 20.083 1.940 -2.970 1.00 64.75 103 LEU A C 1
ATOM 816 O O . LEU A 1 103 ? 20.258 2.295 -1.809 1.00 64.75 103 LEU A O 1
ATOM 820 N N . VAL A 1 104 ? 20.167 0.664 -3.363 1.00 62.59 104 VAL A N 1
ATOM 821 C CA . VAL A 1 104 ? 20.539 -0.437 -2.453 1.00 62.59 104 VAL A CA 1
ATOM 822 C C . VAL A 1 104 ? 21.909 -0.168 -1.829 1.00 62.59 104 VAL A C 1
ATOM 824 O O . VAL A 1 104 ? 22.054 -0.234 -0.612 1.00 62.59 104 VAL A O 1
ATOM 827 N N . TRP A 1 105 ? 22.890 0.246 -2.636 1.00 54.12 105 TRP A N 1
ATOM 828 C CA . TRP A 1 105 ? 24.228 0.572 -2.142 1.00 54.12 105 TRP A CA 1
ATOM 829 C C . TRP A 1 105 ? 24.228 1.764 -1.172 1.00 54.12 105 TRP A C 1
ATOM 831 O O . TRP A 1 105 ? 24.787 1.674 -0.082 1.00 54.12 105 TRP A O 1
ATOM 841 N N . LYS A 1 106 ? 23.537 2.867 -1.501 1.00 57.25 106 LYS A N 1
ATOM 842 C CA . LYS A 1 106 ? 23.413 4.016 -0.582 1.00 57.25 106 LYS A CA 1
ATOM 843 C C . LYS A 1 106 ? 22.686 3.668 0.716 1.00 57.25 106 LYS A C 1
ATOM 845 O O . LYS A 1 106 ? 23.055 4.215 1.750 1.00 57.25 106 LYS A O 1
ATOM 850 N N . CYS A 1 107 ? 21.673 2.807 0.657 1.00 53.56 107 CYS A N 1
ATOM 851 C CA . CYS A 1 107 ? 20.908 2.379 1.826 1.00 53.56 107 CYS A CA 1
ATOM 852 C C . CYS A 1 107 ? 21.706 1.417 2.723 1.00 53.56 107 CYS A C 1
ATOM 854 O O . CYS A 1 107 ? 21.490 1.401 3.926 1.00 53.56 107 CYS A O 1
ATOM 856 N N . GLN A 1 108 ? 22.648 0.653 2.159 1.00 47.25 108 GLN A N 1
ATOM 857 C CA . GLN A 1 108 ? 23.508 -0.269 2.908 1.00 47.25 108 GLN A CA 1
ATOM 858 C C . GLN A 1 108 ? 24.764 0.406 3.487 1.00 47.25 108 GLN A C 1
ATOM 860 O O . GLN A 1 108 ? 25.267 -0.016 4.522 1.00 47.25 108 GLN A O 1
ATOM 865 N N . VAL A 1 109 ? 25.265 1.469 2.843 1.00 50.47 109 VAL A N 1
ATOM 866 C CA . VAL A 1 109 ? 26.430 2.250 3.310 1.00 50.47 109 VAL A CA 1
ATOM 867 C C . VAL A 1 109 ? 26.035 3.337 4.319 1.00 50.47 109 VAL A C 1
ATOM 869 O O . VAL A 1 109 ? 26.808 3.656 5.218 1.00 50.47 109 VAL A O 1
ATOM 872 N N . ARG A 1 110 ? 24.830 3.908 4.208 1.00 45.75 110 ARG A N 1
ATOM 873 C CA . ARG A 1 110 ? 24.250 4.778 5.242 1.00 45.75 110 ARG A CA 1
ATOM 874 C C . ARG A 1 110 ? 23.375 3.918 6.143 1.00 45.75 110 ARG A C 1
ATOM 876 O O . ARG A 1 110 ? 22.174 3.840 5.909 1.00 45.75 110 ARG A O 1
ATOM 883 N N . GLY A 1 111 ? 24.003 3.241 7.102 1.00 45.81 111 GLY A N 1
ATOM 884 C CA . GLY A 1 111 ? 23.307 2.425 8.094 1.00 45.81 111 GLY A CA 1
ATOM 885 C C . GLY A 1 111 ? 22.086 3.155 8.655 1.00 45.81 111 GLY A C 1
ATOM 886 O O . GLY A 1 111 ? 22.191 4.303 9.096 1.00 45.81 111 GLY A O 1
ATOM 887 N N . CYS A 1 112 ? 20.939 2.492 8.546 1.00 40.62 112 CYS A N 1
ATOM 888 C CA . CYS A 1 112 ? 19.741 2.808 9.302 1.00 40.62 112 CYS A CA 1
ATOM 889 C C . CYS A 1 112 ? 19.795 2.069 10.639 1.00 40.62 112 CYS A C 1
ATOM 891 O O . CYS A 1 112 ? 20.371 0.955 10.655 1.00 40.62 112 CYS A O 1
#

Foldseek 3Di:
DEDELVPQDQVSQVCCCVPVVDGYQYAHDDDPVRPPRDDDSNVVNPVCCVVPHPSVVVNVVVVVVVVLVVVLVVVLVVLVPDPDPVSSVVSSVVVSVVSVVVVVVVPVVPDD